Protein AF-A0A1I3LHM5-F1 (afdb_monomer)

Organism: NCBI:txid1114924

Secondary structure (DSSP, 8-state):
---------EEEETTTEEEE-HHHHHHHHHH--TT---PPP---S--SHHHHHHHHHHHHHHTT--GGGTTSGGGGSHHHHHHHHHHHTT-EEEEEEE-SSHHHHHHHHHHHHHH-SS-EEEEEETTEEEEEEE---SHHHH-HHHHHHHHHHHHHHHHHHHHT----

Mean predicted aligned error: 11.98 Å

Foldseek 3Di:
DDDPPDDFDWDADPVGDTHGDPVCVVVCVVPDDPPDDDDDDDPPQDPDVLPVVLLVLLQVLLVQFDPVCCPPPQSPHSQSVLFVLQQVLPQWDKDKDQLVAQVSLVVCQVCCCVVPPAHWHWDTDGRMIIIITHFDLDCVRQNDVVNSVSSVSSSVSSVCRNVVNDPD

Radius of gyration: 21.25 Å; Cα contacts (8 Å, |Δi|>4): 194; chains: 1; bounding box: 43×36×67 Å

Structure (mmCIF, N/CA/C/O backbone):
data_AF-A0A1I3LHM5-F1
#
_entry.id   AF-A0A1I3LHM5-F1
#
loop_
_atom_site.group_PDB
_atom_site.id
_atom_site.type_symbol
_atom_site.label_atom_id
_atom_site.label_alt_id
_atom_site.label_comp_id
_atom_site.label_asym_id
_atom_site.label_entity_id
_atom_site.label_seq_id
_atom_site.pdbx_PDB_ins_code
_atom_site.Cartn_x
_atom_site.Cartn_y
_atom_site.Cartn_z
_atom_site.occupancy
_atom_site.B_iso_or_equiv
_atom_site.auth_seq_id
_atom_site.auth_comp_id
_atom_site.auth_asym_id
_atom_site.auth_atom_id
_atom_site.pdbx_PDB_model_num
ATOM 1 N N . MET A 1 1 ? 25.728 17.921 -22.247 1.00 33.19 1 MET A N 1
ATOM 2 C CA . MET A 1 1 ? 24.893 17.188 -23.214 1.00 33.19 1 MET A CA 1
ATOM 3 C C . MET A 1 1 ? 24.552 15.889 -22.519 1.00 33.19 1 MET A C 1
ATOM 5 O O . MET A 1 1 ? 25.414 15.036 -22.402 1.00 33.19 1 MET A O 1
ATOM 9 N N . THR A 1 2 ? 23.420 15.873 -21.825 1.00 35.66 2 THR A N 1
ATOM 10 C CA . THR A 1 2 ? 23.006 14.768 -20.955 1.00 35.66 2 THR A CA 1
ATOM 11 C C . THR A 1 2 ? 22.623 13.582 -21.830 1.00 35.66 2 THR A C 1
ATOM 13 O O . THR A 1 2 ? 21.747 13.723 -22.679 1.00 35.66 2 THR A O 1
ATOM 16 N N . GLU A 1 3 ? 23.325 12.461 -21.674 1.00 45.41 3 GLU A N 1
ATOM 17 C CA . GLU A 1 3 ? 22.888 11.171 -22.205 1.00 45.41 3 GLU A CA 1
ATOM 18 C C . GLU A 1 3 ? 21.568 10.830 -21.509 1.00 45.41 3 GLU A C 1
ATOM 20 O O . GLU A 1 3 ? 21.534 10.572 -20.308 1.00 45.41 3 GLU A O 1
ATOM 25 N N . ASP A 1 4 ? 20.460 10.939 -22.238 1.00 51.62 4 ASP A N 1
ATOM 26 C CA . ASP A 1 4 ? 19.172 10.459 -21.755 1.00 51.62 4 ASP A CA 1
ATOM 27 C C . ASP A 1 4 ? 19.242 8.927 -21.703 1.00 51.62 4 ASP A C 1
ATOM 29 O O . ASP A 1 4 ? 19.225 8.260 -22.740 1.00 51.62 4 ASP A O 1
ATOM 33 N N . ASP A 1 5 ? 19.328 8.368 -20.494 1.00 62.12 5 ASP A N 1
ATOM 34 C CA . ASP A 1 5 ? 19.314 6.923 -20.267 1.00 62.12 5 ASP A CA 1
ATOM 35 C C . ASP A 1 5 ? 18.044 6.296 -20.875 1.00 62.12 5 ASP A C 1
ATOM 37 O O . ASP A 1 5 ? 16.917 6.452 -20.382 1.00 62.12 5 ASP A O 1
ATOM 41 N N . PHE A 1 6 ? 18.211 5.556 -21.974 1.00 72.06 6 PHE A N 1
ATOM 42 C CA . PHE A 1 6 ? 17.111 4.880 -22.653 1.00 72.06 6 PHE A CA 1
ATOM 43 C C . PHE A 1 6 ? 16.757 3.569 -21.936 1.00 72.06 6 PHE A C 1
ATOM 45 O O . PHE A 1 6 ? 17.328 2.511 -22.191 1.00 72.06 6 PHE A O 1
ATOM 52 N N . CYS A 1 7 ? 15.772 3.628 -21.035 1.00 77.06 7 CYS A N 1
ATOM 53 C CA . CYS A 1 7 ? 15.306 2.461 -20.282 1.00 77.06 7 CYS A CA 1
ATOM 54 C C . CYS A 1 7 ? 14.107 1.759 -20.951 1.00 77.06 7 CYS A C 1
ATOM 56 O O . CYS A 1 7 ? 13.072 2.382 -21.257 1.00 77.06 7 CYS A O 1
ATOM 58 N N . ILE A 1 8 ? 14.227 0.436 -21.116 1.00 77.75 8 ILE A N 1
ATOM 59 C CA . ILE A 1 8 ? 13.180 -0.470 -21.601 1.00 77.75 8 ILE A CA 1
ATOM 60 C C . ILE A 1 8 ? 13.135 -1.754 -20.774 1.00 77.75 8 ILE A C 1
ATOM 62 O O . ILE A 1 8 ? 14.150 -2.224 -20.269 1.00 77.75 8 ILE A O 1
ATOM 66 N N . VAL A 1 9 ? 11.946 -2.349 -20.676 1.00 73.88 9 VAL A N 1
ATOM 67 C CA . VAL A 1 9 ? 11.784 -3.690 -20.107 1.00 73.88 9 VAL A CA 1
ATOM 68 C C . VAL A 1 9 ? 11.832 -4.696 -21.247 1.00 73.88 9 VAL A C 1
ATOM 70 O O . VAL A 1 9 ? 11.042 -4.609 -22.192 1.00 73.88 9 VAL A O 1
ATOM 73 N N . ALA A 1 10 ? 12.749 -5.651 -21.145 1.00 80.81 10 ALA A N 1
ATOM 74 C CA . ALA A 1 10 ? 12.921 -6.726 -22.106 1.00 80.81 10 ALA A CA 1
ATOM 75 C C . ALA A 1 10 ? 12.843 -8.087 -21.408 1.00 80.81 10 ALA A C 1
ATOM 77 O O . ALA A 1 10 ? 13.245 -8.227 -20.253 1.00 80.81 10 ALA A O 1
ATOM 78 N N . LYS A 1 11 ? 12.326 -9.087 -22.123 1.00 80.50 11 LYS A N 1
ATOM 79 C CA . LYS A 1 11 ? 12.405 -10.493 -21.725 1.00 80.50 11 LYS A CA 1
ATOM 80 C C . LYS A 1 11 ? 13.640 -11.137 -22.347 1.00 80.50 11 LYS A C 1
ATOM 82 O O . LYS A 1 11 ? 14.017 -10.792 -23.467 1.00 80.50 11 LYS A O 1
ATOM 87 N N . TRP A 1 12 ? 14.232 -12.080 -21.628 1.00 85.12 12 TRP A N 1
ATOM 88 C CA . TRP A 1 12 ? 15.223 -12.988 -22.188 1.00 85.12 12 TRP A CA 1
ATOM 89 C C . TRP A 1 12 ? 14.507 -14.116 -22.929 1.00 85.12 12 TRP A C 1
ATOM 91 O O . TRP A 1 12 ? 13.561 -14.700 -22.402 1.00 85.12 12 TRP A O 1
ATOM 101 N N . ASP A 1 13 ? 14.939 -14.391 -24.151 1.00 82.94 13 ASP A N 1
ATOM 102 C CA . ASP A 1 13 ? 14.488 -15.528 -24.943 1.00 82.94 13 ASP A CA 1
ATOM 103 C C . ASP A 1 13 ? 15.534 -16.641 -24.897 1.00 82.94 13 ASP A C 1
ATOM 105 O O . ASP A 1 13 ? 16.741 -16.389 -24.938 1.00 82.94 13 ASP A O 1
ATOM 109 N N . GLU A 1 14 ? 15.066 -17.883 -24.846 1.00 82.94 14 GLU A N 1
ATOM 110 C CA . GLU A 1 14 ? 15.902 -19.086 -24.798 1.00 82.94 14 GLU A CA 1
ATOM 111 C C . GLU A 1 14 ? 16.851 -19.226 -26.000 1.00 82.94 14 GLU A C 1
ATOM 113 O O . GLU A 1 14 ? 17.867 -19.912 -25.904 1.00 82.94 14 GLU A O 1
ATOM 118 N N . ARG A 1 15 ? 16.584 -18.519 -27.106 1.00 86.94 15 ARG A N 1
ATOM 119 C CA . ARG A 1 15 ? 17.446 -18.462 -28.297 1.00 86.94 15 ARG A CA 1
ATOM 120 C C . ARG A 1 15 ? 18.583 -17.442 -28.180 1.00 86.94 15 ARG A C 1
ATOM 122 O O . ARG A 1 15 ? 19.288 -17.211 -29.159 1.00 86.94 15 ARG A O 1
ATOM 129 N N . GLY A 1 16 ? 18.770 -16.834 -27.008 1.00 85.56 16 GLY A N 1
ATOM 130 C CA . GLY A 1 16 ? 19.920 -15.978 -26.713 1.00 85.56 16 GLY A CA 1
ATOM 131 C C . GLY A 1 16 ? 19.723 -14.498 -27.040 1.00 85.56 16 GLY A C 1
ATOM 132 O O . GLY A 1 16 ? 20.689 -13.828 -27.400 1.00 85.56 16 GLY A O 1
ATOM 133 N N . GLY A 1 17 ? 18.493 -13.982 -26.947 1.00 86.56 17 GLY A N 1
ATOM 134 C CA . GLY A 1 17 ? 18.177 -12.592 -27.293 1.00 86.56 17 GLY A CA 1
ATOM 135 C C . GLY A 1 17 ? 17.347 -11.863 -26.238 1.00 86.56 17 GLY A C 1
ATOM 136 O O . GLY A 1 17 ? 16.525 -12.465 -25.548 1.00 86.56 17 GLY A O 1
ATOM 137 N N . PHE A 1 18 ? 17.523 -10.542 -26.147 1.00 87.25 18 PHE A N 1
ATOM 138 C CA . PHE A 1 18 ? 16.623 -9.663 -25.400 1.00 87.25 18 PHE A CA 1
ATOM 139 C C . PHE A 1 18 ? 15.525 -9.137 -26.321 1.00 87.25 18 PHE A C 1
ATOM 141 O O . PHE A 1 18 ? 15.805 -8.517 -27.344 1.00 87.25 18 PHE A O 1
ATOM 148 N N . PHE A 1 19 ? 14.271 -9.341 -25.929 1.00 85.06 19 PHE A N 1
ATOM 149 C CA . PHE A 1 19 ? 13.112 -8.878 -26.685 1.00 85.06 19 PHE A CA 1
ATOM 150 C C . PHE A 1 19 ? 12.343 -7.847 -25.864 1.00 85.06 19 PHE A C 1
ATOM 152 O O . PHE A 1 19 ? 11.915 -8.172 -24.752 1.00 85.06 19 PHE A O 1
ATOM 159 N N . PRO A 1 20 ? 12.134 -6.616 -26.368 1.00 82.81 20 PRO A N 1
ATOM 160 C CA . PRO A 1 20 ? 11.344 -5.631 -25.647 1.00 82.81 20 PRO A CA 1
ATOM 161 C C . PRO A 1 20 ? 9.929 -6.165 -25.422 1.00 82.81 20 PRO A C 1
ATOM 163 O O . PRO A 1 20 ? 9.342 -6.817 -26.289 1.00 82.81 20 PRO A O 1
ATOM 166 N N . LEU A 1 21 ? 9.353 -5.866 -24.259 1.00 76.94 21 LEU A N 1
ATOM 167 C CA . LEU A 1 21 ? 7.933 -6.122 -24.042 1.00 76.94 21 LEU A CA 1
ATOM 168 C C . LEU A 1 21 ? 7.090 -5.282 -25.008 1.00 76.94 21 LEU A C 1
ATOM 170 O O . LEU A 1 21 ? 7.518 -4.234 -25.497 1.00 76.94 21 LEU A O 1
ATOM 174 N N . ARG A 1 22 ? 5.843 -5.704 -25.242 1.00 70.75 22 ARG A N 1
ATOM 175 C CA . ARG A 1 22 ? 4.922 -5.029 -26.173 1.00 70.75 22 ARG A CA 1
ATOM 176 C C . ARG A 1 22 ? 4.755 -3.535 -25.869 1.00 70.75 22 ARG A C 1
ATOM 178 O O . ARG A 1 22 ? 4.659 -2.733 -26.792 1.00 70.75 22 ARG A O 1
ATOM 185 N N . SER A 1 23 ? 4.772 -3.163 -24.590 1.00 61.72 23 SER A N 1
ATOM 186 C CA . SER A 1 23 ? 4.685 -1.775 -24.119 1.00 61.72 23 SER A CA 1
ATOM 187 C C . SER A 1 23 ? 5.911 -0.922 -24.469 1.00 61.72 23 SER A C 1
ATOM 189 O O . SER A 1 23 ? 5.791 0.291 -24.615 1.00 61.72 23 SER A O 1
ATOM 191 N N . ALA A 1 24 ? 7.085 -1.538 -24.621 1.00 72.50 24 ALA A N 1
ATOM 192 C CA . ALA A 1 24 ? 8.337 -0.866 -24.957 1.00 72.50 24 ALA A CA 1
ATOM 193 C C . ALA A 1 24 ? 8.661 -0.915 -26.460 1.00 72.50 24 ALA A C 1
ATOM 195 O O . ALA A 1 24 ? 9.460 -0.108 -26.933 1.00 72.50 24 ALA A O 1
ATOM 196 N N . LEU A 1 25 ? 8.024 -1.817 -27.216 1.00 76.62 25 LEU A N 1
ATOM 197 C CA . LEU A 1 25 ? 8.324 -2.073 -28.627 1.00 76.62 25 LEU A CA 1
ATOM 198 C C . LEU A 1 25 ? 8.264 -0.808 -29.489 1.00 76.62 25 LEU A C 1
ATOM 200 O O . LEU A 1 25 ? 9.187 -0.555 -30.257 1.00 76.62 25 LEU A O 1
ATOM 204 N N . ARG A 1 26 ? 7.215 0.013 -29.343 1.00 79.81 26 ARG A N 1
ATOM 205 C CA . ARG A 1 26 ? 7.067 1.217 -30.171 1.00 79.81 26 ARG A CA 1
ATOM 206 C C . ARG A 1 26 ? 8.222 2.199 -29.968 1.00 79.81 26 ARG A C 1
ATOM 208 O O . ARG A 1 26 ? 8.802 2.662 -30.939 1.00 79.81 26 ARG A O 1
ATOM 215 N N . ARG A 1 27 ? 8.599 2.433 -28.709 1.00 80.19 27 ARG A N 1
ATOM 216 C CA . ARG A 1 27 ? 9.734 3.294 -28.351 1.00 80.19 27 ARG A CA 1
ATOM 217 C C . ARG A 1 27 ? 11.050 2.757 -28.914 1.00 80.19 27 ARG A C 1
ATOM 219 O O . ARG A 1 27 ? 11.866 3.548 -29.357 1.00 80.19 27 ARG A O 1
ATOM 226 N N . CYS A 1 28 ? 11.243 1.436 -28.915 1.00 84.12 28 CYS A N 1
ATOM 227 C CA . CYS A 1 28 ? 12.440 0.814 -29.491 1.00 84.12 28 CYS A CA 1
ATOM 228 C C . CYS A 1 28 ? 12.514 1.027 -31.008 1.00 84.12 28 CYS A C 1
ATOM 230 O O . CYS A 1 28 ? 13.579 1.345 -31.517 1.00 84.12 28 CYS A O 1
ATOM 232 N N . LEU A 1 29 ? 11.389 0.878 -31.716 1.00 87.31 29 LEU A N 1
ATOM 233 C CA . LEU A 1 29 ? 11.321 1.084 -33.168 1.00 87.31 29 LEU A CA 1
ATOM 234 C C . LEU A 1 29 ? 11.554 2.543 -33.572 1.00 87.31 29 LEU A C 1
ATOM 236 O O . LEU A 1 29 ? 12.106 2.797 -34.636 1.00 87.31 29 LEU A O 1
ATOM 240 N N . ASP A 1 30 ? 11.123 3.487 -32.735 1.00 87.44 30 ASP A N 1
ATOM 241 C CA . ASP A 1 30 ? 11.334 4.914 -32.982 1.00 87.44 30 ASP A CA 1
ATOM 242 C C . ASP A 1 30 ? 12.781 5.348 -32.643 1.00 87.44 30 ASP A C 1
ATOM 244 O O . ASP A 1 30 ? 13.284 6.301 -33.235 1.00 87.44 30 ASP A O 1
ATOM 248 N N . ALA A 1 31 ? 13.454 4.658 -31.711 1.00 84.75 31 ALA A N 1
ATOM 249 C CA . ALA A 1 31 ? 14.772 5.045 -31.194 1.00 84.75 31 ALA A CA 1
ATOM 250 C C . ALA A 1 31 ? 15.963 4.331 -31.853 1.00 84.75 31 ALA A C 1
ATOM 252 O O . ALA A 1 31 ? 17.023 4.939 -31.980 1.00 84.75 31 ALA A O 1
ATOM 253 N N . PHE A 1 32 ? 15.809 3.069 -32.264 1.00 86.62 32 PHE A N 1
ATOM 254 C CA . PHE A 1 32 ? 16.917 2.233 -32.738 1.00 86.62 32 PHE A CA 1
ATOM 255 C C . PHE A 1 32 ? 16.776 1.853 -34.205 1.00 86.62 32 PHE A C 1
ATOM 25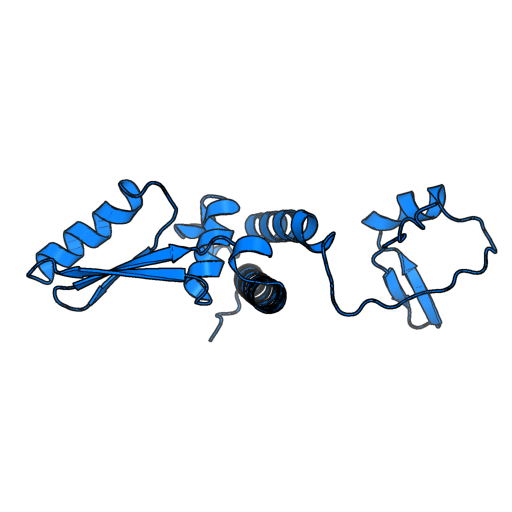7 O O . PHE A 1 32 ? 15.671 1.683 -34.727 1.00 86.62 32 PHE A O 1
ATOM 264 N N . ARG A 1 33 ? 17.915 1.658 -34.873 1.00 89.31 33 ARG A N 1
ATOM 265 C CA . ARG A 1 33 ? 17.952 1.214 -36.271 1.00 89.31 33 ARG A CA 1
ATOM 266 C C . ARG A 1 33 ? 18.296 -0.265 -36.379 1.00 89.31 33 ARG A C 1
ATOM 268 O O . ARG A 1 33 ? 18.995 -0.842 -35.552 1.00 89.31 33 ARG A O 1
ATOM 275 N N . HIS A 1 34 ? 17.816 -0.891 -37.450 1.00 88.75 34 HIS A N 1
ATOM 276 C CA . HIS A 1 34 ? 18.166 -2.274 -37.752 1.00 88.75 34 HIS A CA 1
ATOM 277 C C . HIS A 1 34 ? 19.689 -2.426 -37.919 1.00 88.75 34 HIS A C 1
ATOM 279 O O . HIS A 1 34 ? 20.287 -1.748 -38.754 1.00 88.75 34 HIS A O 1
ATOM 285 N N . GLY A 1 35 ? 20.295 -3.343 -37.157 1.00 86.50 35 GLY A N 1
ATOM 286 C CA . GLY A 1 35 ? 21.733 -3.638 -37.202 1.00 86.50 35 GLY A CA 1
ATOM 287 C C . GLY A 1 35 ? 22.615 -2.728 -36.339 1.00 86.50 35 GLY A C 1
ATOM 288 O O . GLY A 1 35 ? 23.835 -2.845 -36.401 1.00 86.50 35 GLY A O 1
ATOM 289 N N . GLU A 1 36 ? 22.027 -1.831 -35.548 1.00 87.38 36 GLU A N 1
ATOM 290 C CA . GLU A 1 36 ? 22.763 -0.995 -34.599 1.00 87.38 36 GLU A CA 1
ATOM 291 C C . GLU A 1 36 ? 23.293 -1.824 -33.415 1.00 87.38 36 GLU A C 1
ATOM 293 O O . GLU A 1 36 ? 22.559 -2.607 -32.808 1.00 87.38 36 GLU A O 1
ATOM 298 N N . SER A 1 37 ? 24.573 -1.647 -33.076 1.00 86.38 37 SER A N 1
ATOM 299 C CA . SER A 1 37 ? 25.184 -2.262 -31.893 1.00 86.38 37 SER A CA 1
ATOM 300 C C . SER A 1 37 ? 24.884 -1.421 -30.657 1.00 86.38 37 SER A C 1
ATOM 302 O O . SER A 1 37 ? 25.342 -0.285 -30.556 1.00 86.38 37 SER A O 1
ATOM 304 N N . LEU A 1 38 ? 24.155 -1.994 -29.701 1.00 84.06 38 LEU A N 1
ATOM 305 C CA . LEU A 1 38 ? 23.793 -1.336 -28.446 1.00 84.06 38 LEU A CA 1
ATOM 306 C C . LEU A 1 38 ? 24.599 -1.915 -27.281 1.00 84.06 38 LEU A C 1
ATOM 308 O O . LEU A 1 38 ? 24.773 -3.131 -27.179 1.00 84.06 38 LEU A O 1
ATOM 312 N N . ILE A 1 39 ? 25.048 -1.051 -26.371 1.00 83.31 39 ILE A N 1
ATOM 313 C CA . ILE A 1 39 ? 25.582 -1.472 -25.072 1.00 83.31 39 ILE A CA 1
ATOM 314 C C . ILE A 1 39 ? 24.404 -1.565 -24.105 1.00 83.31 39 ILE A C 1
ATOM 316 O O . ILE A 1 39 ? 23.689 -0.588 -23.889 1.00 83.31 39 ILE A O 1
ATOM 320 N N . LEU A 1 40 ? 24.184 -2.751 -23.538 1.00 81.56 40 LEU A N 1
ATOM 321 C CA . LEU A 1 40 ? 23.071 -3.005 -22.628 1.00 81.56 40 LEU A CA 1
ATOM 322 C C . LEU A 1 40 ? 23.555 -3.004 -21.178 1.00 81.56 40 LEU A C 1
ATOM 324 O O . LEU A 1 40 ? 24.366 -3.843 -20.788 1.00 81.56 40 LEU A O 1
ATOM 328 N N . THR A 1 41 ? 22.989 -2.115 -20.364 1.00 82.12 41 THR A N 1
ATOM 329 C CA . THR A 1 41 ? 23.143 -2.145 -18.905 1.00 82.12 41 THR A CA 1
ATOM 330 C C . THR A 1 41 ? 21.931 -2.836 -18.292 1.00 82.12 41 THR A C 1
ATOM 332 O O . THR A 1 41 ? 20.797 -2.387 -18.448 1.00 82.12 41 THR A O 1
ATOM 335 N N . ILE A 1 42 ? 22.154 -3.948 -17.589 1.00 77.44 42 ILE A N 1
ATOM 336 C CA . ILE A 1 42 ? 21.077 -4.692 -16.928 1.00 77.44 42 ILE A CA 1
ATOM 337 C C . ILE A 1 42 ? 20.854 -4.099 -15.541 1.00 77.44 42 ILE A C 1
ATOM 339 O O . ILE A 1 42 ? 21.521 -4.466 -14.572 1.00 77.44 42 ILE A O 1
ATOM 343 N N . GLU A 1 43 ? 19.881 -3.203 -15.431 1.00 69.94 43 GLU A N 1
ATOM 344 C CA . GLU A 1 43 ? 19.475 -2.671 -14.137 1.00 69.94 43 GLU A CA 1
ATOM 345 C C . GLU A 1 43 ? 18.525 -3.648 -13.433 1.00 69.94 43 GLU A C 1
ATOM 347 O O . GLU A 1 43 ? 17.327 -3.725 -13.707 1.00 69.94 43 GLU A O 1
ATOM 352 N N . ARG A 1 44 ? 19.082 -4.426 -12.498 1.00 63.91 44 ARG A N 1
ATOM 353 C CA . ARG A 1 44 ? 18.302 -5.327 -11.632 1.00 63.91 44 ARG A CA 1
ATOM 354 C C . ARG A 1 44 ? 17.625 -4.595 -10.462 1.00 63.91 44 ARG A C 1
ATOM 356 O O . ARG A 1 44 ? 16.793 -5.190 -9.786 1.00 63.91 44 ARG A O 1
ATOM 363 N N . GLN A 1 45 ? 17.942 -3.316 -10.234 1.00 49.28 45 GLN A N 1
ATOM 364 C CA . GLN A 1 45 ? 17.352 -2.480 -9.181 1.00 49.28 45 GLN A CA 1
ATOM 365 C C . GLN A 1 45 ? 16.680 -1.233 -9.764 1.00 49.28 45 GLN A C 1
ATOM 367 O O . GLN A 1 45 ? 17.322 -0.254 -10.097 1.00 49.28 45 GLN A O 1
ATOM 372 N N . ARG A 1 46 ? 15.348 -1.255 -9.848 1.00 49.34 46 ARG A N 1
ATOM 373 C CA . ARG A 1 46 ? 14.522 -0.194 -10.446 1.00 49.34 46 ARG A CA 1
ATOM 374 C C . ARG A 1 46 ? 14.594 1.129 -9.657 1.00 49.34 46 ARG A C 1
ATOM 376 O O . ARG A 1 46 ? 13.943 1.229 -8.611 1.00 49.34 46 ARG A O 1
ATOM 383 N N . SER A 1 47 ? 15.214 2.196 -10.170 1.00 54.78 47 SER A N 1
ATOM 384 C CA . SER A 1 47 ? 15.108 3.531 -9.546 1.00 54.78 47 SER A CA 1
ATOM 385 C C . SER A 1 47 ? 14.474 4.609 -10.453 1.00 54.78 47 SER A C 1
ATOM 387 O O . SER A 1 47 ? 14.599 4.620 -11.669 1.00 54.78 47 SER A O 1
ATOM 389 N N . MET A 1 48 ? 13.646 5.458 -9.832 1.00 36.53 48 MET A N 1
ATOM 390 C CA . MET A 1 48 ? 12.949 6.658 -10.347 1.00 36.53 48 MET A CA 1
ATOM 391 C C . MET A 1 48 ? 11.857 6.528 -11.435 1.00 36.53 48 MET A C 1
ATOM 393 O O . MET A 1 48 ? 10.714 6.886 -11.136 1.00 36.53 48 MET A O 1
ATOM 397 N N . ALA A 1 49 ? 12.088 5.953 -12.627 1.00 47.41 49 ALA A N 1
ATOM 398 C CA . ALA A 1 49 ? 10.981 5.614 -13.566 1.00 47.41 49 ALA A CA 1
ATOM 399 C C . ALA A 1 49 ? 9.954 4.653 -12.915 1.00 47.41 49 ALA A C 1
ATOM 401 O O . ALA A 1 49 ? 8.754 4.638 -13.196 1.00 47.41 49 ALA A O 1
ATOM 402 N N . SER A 1 50 ? 10.475 3.931 -11.930 1.00 47.94 50 SER A N 1
ATOM 403 C CA . SER A 1 50 ? 9.836 3.092 -10.936 1.00 47.94 50 SER A CA 1
ATOM 404 C C . SER A 1 50 ? 8.610 3.706 -10.234 1.00 47.94 50 SER A C 1
ATOM 406 O O . SER A 1 50 ? 7.717 2.947 -9.879 1.00 47.94 50 SER A O 1
ATOM 408 N N . HIS A 1 51 ? 8.520 5.027 -10.014 1.00 45.34 51 HIS A N 1
ATOM 409 C CA . HIS A 1 51 ? 7.419 5.637 -9.237 1.00 45.34 51 HIS A CA 1
ATOM 410 C C . HIS A 1 51 ? 6.103 5.787 -10.014 1.00 45.34 51 HIS A C 1
ATOM 412 O O . HIS A 1 51 ? 5.053 5.365 -9.535 1.00 45.34 51 HIS A O 1
ATOM 418 N N . ARG A 1 52 ? 6.133 6.358 -11.229 1.00 55.53 52 ARG A N 1
ATOM 419 C CA . ARG A 1 52 ? 4.928 6.410 -12.085 1.00 55.53 52 ARG A CA 1
ATOM 420 C C . ARG A 1 52 ? 4.494 5.000 -12.474 1.00 55.53 52 ARG A C 1
ATOM 422 O O . ARG A 1 52 ? 3.304 4.711 -12.515 1.00 55.53 52 ARG A O 1
ATOM 429 N N . HIS A 1 53 ? 5.473 4.118 -12.679 1.00 65.50 53 HIS A N 1
ATOM 430 C CA . HIS A 1 53 ? 5.219 2.704 -12.902 1.00 65.50 53 HIS A CA 1
ATOM 431 C C . HIS A 1 53 ? 4.598 2.026 -11.675 1.00 65.50 53 HIS A C 1
ATOM 433 O O . HIS A 1 53 ? 3.691 1.230 -11.842 1.00 65.50 53 HIS A O 1
ATOM 439 N N . GLN A 1 54 ? 5.005 2.381 -10.451 1.00 74.31 54 GLN A N 1
ATOM 440 C CA . GLN A 1 54 ? 4.427 1.829 -9.222 1.00 74.31 54 GLN A CA 1
ATOM 441 C C . GLN A 1 54 ? 2.939 2.147 -9.108 1.00 74.31 54 GLN A C 1
ATOM 443 O O . GLN A 1 54 ? 2.156 1.247 -8.844 1.00 74.31 54 GLN A O 1
ATOM 448 N N . PHE A 1 55 ? 2.529 3.402 -9.306 1.00 81.44 55 PHE A N 1
ATOM 449 C CA . PHE A 1 55 ? 1.108 3.746 -9.204 1.00 81.44 55 PHE A CA 1
ATOM 450 C C . PHE A 1 55 ? 0.280 3.122 -10.327 1.00 81.44 55 PHE A C 1
ATOM 452 O O . PHE A 1 55 ? -0.839 2.689 -10.069 1.00 81.44 55 PHE A O 1
ATOM 459 N N . ALA A 1 56 ? 0.835 3.015 -11.539 1.00 82.25 56 ALA A N 1
ATOM 460 C CA . ALA A 1 56 ? 0.198 2.271 -12.621 1.00 82.25 56 ALA A CA 1
ATOM 461 C C . ALA A 1 56 ? 0.055 0.780 -12.267 1.00 82.25 56 ALA A C 1
ATOM 463 O O . ALA A 1 56 ? -1.045 0.254 -12.339 1.00 82.25 56 ALA A O 1
ATOM 464 N N . GLN A 1 57 ? 1.122 0.140 -11.784 1.00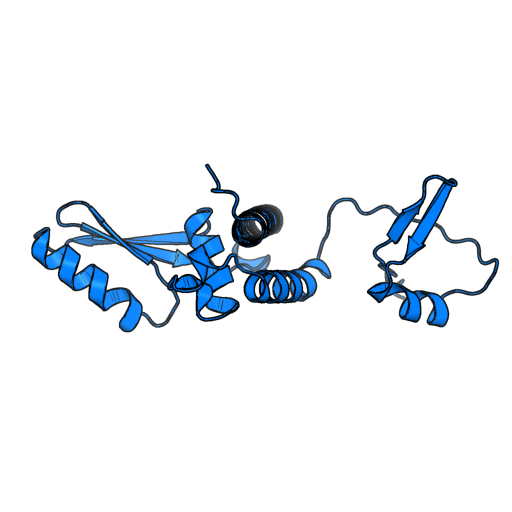 82.44 57 GLN A N 1
ATOM 465 C CA . GLN A 1 57 ? 1.12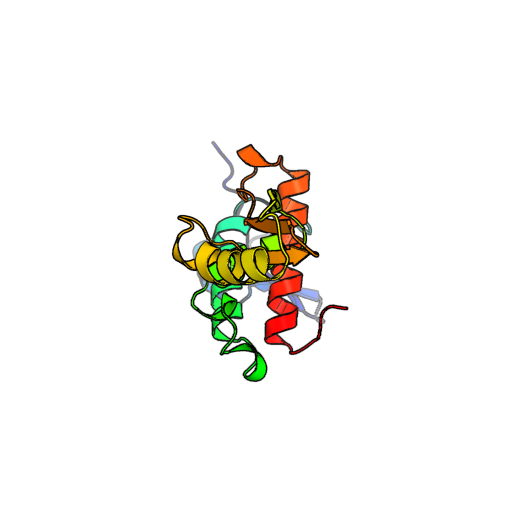6 -1.268 -11.386 1.00 82.44 57 GLN A CA 1
ATOM 466 C C . GLN A 1 57 ? 0.144 -1.533 -10.238 1.00 82.44 57 GLN A C 1
ATOM 468 O O . GLN A 1 57 ? -0.609 -2.493 -10.294 1.00 82.44 57 GLN A O 1
ATOM 473 N N . ILE A 1 58 ? 0.100 -0.669 -9.220 1.00 87.94 58 ILE A N 1
ATOM 474 C CA . ILE A 1 58 ? -0.852 -0.790 -8.106 1.00 87.94 58 ILE A CA 1
ATOM 475 C C . ILE A 1 58 ? -2.287 -0.603 -8.586 1.00 87.94 58 ILE A C 1
ATOM 477 O O . ILE A 1 58 ? -3.166 -1.321 -8.130 1.00 87.94 58 ILE A O 1
ATOM 481 N N . ARG A 1 59 ? -2.541 0.336 -9.502 1.00 88.44 59 ARG A N 1
ATOM 482 C CA . ARG A 1 59 ? -3.870 0.510 -10.094 1.00 88.44 59 ARG A CA 1
ATOM 483 C C . ARG A 1 59 ? -4.283 -0.719 -10.902 1.00 88.44 59 ARG A C 1
ATOM 485 O O . ARG A 1 59 ? -5.432 -1.130 -10.813 1.00 88.44 59 ARG A O 1
ATOM 492 N N . ASP A 1 60 ? -3.362 -1.289 -11.670 1.00 80.50 60 ASP A N 1
ATOM 493 C CA . ASP A 1 60 ? -3.629 -2.481 -12.468 1.00 80.50 60 ASP A CA 1
ATOM 494 C C . ASP A 1 60 ? -3.865 -3.699 -11.550 1.00 80.50 60 ASP A C 1
ATOM 496 O O . ASP A 1 60 ? -4.809 -4.445 -11.777 1.00 80.50 60 ASP A O 1
ATOM 500 N N . MET A 1 61 ? -3.101 -3.854 -10.460 1.00 84.44 61 MET A N 1
ATOM 501 C CA . MET A 1 61 ? -3.349 -4.876 -9.428 1.00 84.44 61 MET A CA 1
ATOM 502 C C . MET A 1 61 ? -4.682 -4.653 -8.708 1.00 84.44 61 MET A C 1
ATOM 504 O O . MET A 1 61 ? -5.451 -5.589 -8.554 1.00 84.44 61 MET A O 1
ATOM 508 N N . TRP A 1 62 ? -5.001 -3.412 -8.337 1.00 89.88 62 TRP A N 1
ATOM 509 C CA . TRP A 1 62 ? -6.286 -3.054 -7.731 1.00 89.88 62 TRP A CA 1
ATOM 510 C C . TRP A 1 62 ? -7.474 -3.453 -8.617 1.00 89.88 62 TRP A C 1
ATOM 512 O O . TRP A 1 62 ? -8.468 -3.977 -8.130 1.00 89.88 62 TRP A O 1
ATOM 522 N N . ALA A 1 63 ? -7.356 -3.252 -9.931 1.00 84.69 63 ALA A N 1
ATOM 523 C CA . ALA A 1 63 ? -8.390 -3.644 -10.884 1.00 84.69 63 ALA A CA 1
ATOM 524 C C . ALA A 1 63 ? -8.548 -5.171 -11.034 1.00 84.69 63 ALA A C 1
ATOM 526 O O . ALA A 1 63 ? -9.508 -5.612 -11.657 1.00 84.69 63 ALA A O 1
ATOM 527 N N . ASN A 1 64 ? -7.612 -5.956 -10.494 1.00 81.56 64 ASN A N 1
ATOM 528 C CA . ASN A 1 64 ? -7.589 -7.417 -10.545 1.00 81.56 64 ASN A CA 1
ATOM 529 C C . ASN A 1 64 ? -7.508 -8.037 -9.135 1.00 81.56 64 ASN A C 1
ATOM 531 O O . ASN A 1 64 ? -6.976 -9.133 -8.987 1.00 81.56 64 ASN A O 1
ATOM 535 N N . ILE A 1 65 ? -7.978 -7.340 -8.091 1.00 85.88 65 ILE A N 1
ATOM 536 C CA . ILE A 1 65 ? -8.068 -7.917 -6.738 1.00 85.88 65 ILE A CA 1
ATOM 537 C C . ILE A 1 65 ? -8.966 -9.162 -6.779 1.00 85.88 65 ILE A C 1
ATOM 539 O O . ILE A 1 65 ? -9.958 -9.190 -7.509 1.00 85.88 65 ILE A O 1
ATOM 543 N N . HIS A 1 66 ? -8.610 -10.178 -5.994 1.00 80.94 66 HIS A N 1
ATOM 544 C CA . HIS A 1 66 ? -9.394 -11.399 -5.845 1.00 80.94 66 HIS A CA 1
ATOM 545 C C . HIS A 1 66 ? -10.822 -11.101 -5.350 1.00 80.94 66 HIS A C 1
ATOM 547 O O . HIS A 1 66 ? -11.031 -10.210 -4.528 1.00 80.94 66 HIS A O 1
ATOM 553 N N . GLU A 1 67 ? -11.816 -11.855 -5.822 1.00 79.94 67 GLU A N 1
ATOM 554 C CA . GLU A 1 67 ? -13.235 -11.569 -5.550 1.00 79.94 67 GLU A CA 1
ATOM 555 C C . GLU A 1 67 ? -13.570 -11.554 -4.049 1.00 79.94 67 GLU A C 1
ATOM 557 O O . GLU A 1 67 ? -14.318 -10.687 -3.601 1.00 79.94 67 GLU A O 1
ATOM 562 N N . ASP A 1 68 ? -12.943 -12.432 -3.258 1.00 83.19 68 ASP A N 1
ATOM 563 C CA . ASP A 1 68 ? -13.116 -12.503 -1.793 1.00 83.19 68 ASP A CA 1
ATOM 564 C C . ASP A 1 68 ? -12.751 -11.200 -1.061 1.00 83.19 68 ASP A C 1
ATOM 566 O O . ASP A 1 68 ? -13.190 -10.946 0.062 1.00 83.19 68 ASP A O 1
ATOM 570 N N . ASP A 1 69 ? -11.933 -10.371 -1.699 1.00 83.94 69 ASP A N 1
ATOM 571 C CA . ASP A 1 69 ? -11.390 -9.145 -1.143 1.00 83.94 69 ASP A CA 1
ATOM 572 C C . ASP A 1 69 ? -12.068 -7.881 -1.701 1.00 83.94 69 ASP A C 1
ATOM 574 O O . ASP A 1 69 ? -11.773 -6.767 -1.256 1.00 83.94 69 ASP A O 1
ATOM 578 N N . ALA A 1 70 ? -12.998 -8.025 -2.650 1.00 80.81 70 ALA A N 1
ATOM 579 C CA . ALA A 1 70 ? -13.631 -6.901 -3.340 1.00 80.81 70 ALA A CA 1
ATOM 580 C C . ALA A 1 70 ? -14.415 -5.970 -2.394 1.00 80.81 70 ALA A C 1
ATOM 582 O O . ALA A 1 70 ? -14.433 -4.755 -2.599 1.00 80.81 70 ALA A O 1
ATOM 583 N N . ASP A 1 71 ? -15.003 -6.518 -1.326 1.00 88.62 71 ASP A N 1
ATOM 584 C CA . ASP A 1 71 ? -15.796 -5.767 -0.341 1.00 88.62 71 ASP A CA 1
ATOM 585 C C . ASP A 1 71 ? -14.953 -5.136 0.777 1.00 88.62 71 ASP A C 1
ATOM 587 O O . ASP A 1 71 ? -15.468 -4.488 1.696 1.00 88.62 71 ASP A O 1
ATOM 591 N N . GLN A 1 72 ? -13.634 -5.314 0.735 1.00 91.62 72 GLN A N 1
ATOM 592 C CA . GLN A 1 72 ? -12.772 -4.802 1.782 1.00 91.62 72 GLN A CA 1
ATOM 593 C C . GLN A 1 72 ? -12.651 -3.270 1.717 1.00 91.62 72 GLN A C 1
ATOM 595 O O . GLN A 1 72 ? -12.532 -2.693 0.633 1.00 91.62 72 GLN A O 1
ATOM 600 N N . PRO A 1 73 ? -12.544 -2.563 2.862 1.00 89.19 73 PRO A N 1
ATOM 601 C CA . PRO A 1 73 ? -12.424 -1.099 2.880 1.00 89.19 73 PRO A CA 1
ATOM 602 C C . PRO A 1 73 ? -11.235 -0.548 2.079 1.00 89.19 73 PRO A C 1
ATOM 604 O O . PRO A 1 73 ? -11.226 0.607 1.654 1.00 89.19 73 PRO A O 1
ATOM 607 N N . TRP A 1 74 ? -10.193 -1.358 1.897 1.00 92.06 74 TRP A N 1
ATOM 608 C CA . TRP A 1 74 ? -9.009 -1.009 1.120 1.00 92.06 74 TRP A CA 1
ATOM 609 C C . TRP A 1 74 ? -9.172 -1.220 -0.389 1.00 92.06 74 TRP A C 1
ATOM 611 O O . TRP A 1 74 ? -8.390 -0.654 -1.149 1.00 92.06 74 TRP A O 1
ATOM 621 N N . ALA A 1 75 ? -10.189 -1.957 -0.839 1.00 92.25 75 ALA A N 1
ATOM 622 C CA . ALA A 1 75 ? -10.511 -2.151 -2.252 1.00 92.25 75 ALA A CA 1
ATOM 623 C C . ALA A 1 75 ? -11.327 -0.984 -2.846 1.00 92.25 75 ALA A C 1
ATOM 625 O O . ALA A 1 75 ? -11.556 -0.938 -4.051 1.00 92.25 75 ALA A O 1
ATOM 626 N N . ALA A 1 76 ? -11.704 0.019 -2.043 1.00 92.56 76 ALA A N 1
ATOM 627 C CA . ALA A 1 76 ? -12.547 1.136 -2.482 1.00 92.56 76 ALA A CA 1
ATOM 628 C C . ALA A 1 76 ? -11.973 1.947 -3.664 1.00 92.56 76 ALA A C 1
ATOM 630 O O . ALA A 1 76 ? -12.725 2.465 -4.487 1.00 92.56 76 ALA A O 1
ATOM 631 N N . ASN A 1 77 ? -10.649 2.119 -3.731 1.00 93.75 77 ASN A N 1
ATOM 632 C CA . ASN A 1 77 ? -9.950 2.772 -4.843 1.00 93.75 77 ASN A CA 1
ATOM 633 C C . ASN A 1 77 ? -8.433 2.475 -4.784 1.00 93.75 77 ASN A C 1
ATOM 635 O O . ASN A 1 77 ? -7.931 2.087 -3.723 1.00 93.75 77 ASN A O 1
ATOM 639 N N . PRO A 1 78 ? -7.663 2.727 -5.866 1.00 92.50 78 PRO A N 1
ATOM 640 C CA . PRO A 1 78 ? -6.220 2.459 -5.895 1.00 92.50 78 PRO A CA 1
ATOM 641 C C . PRO A 1 78 ? -5.412 3.180 -4.808 1.00 92.50 78 PRO A C 1
ATOM 643 O O . PRO A 1 78 ? -4.368 2.694 -4.369 1.00 92.50 78 PRO A O 1
ATOM 646 N N . GLU A 1 79 ? -5.855 4.365 -4.381 1.00 93.25 79 GLU A N 1
ATOM 647 C CA . GLU A 1 79 ? -5.154 5.133 -3.356 1.00 93.25 79 GLU A CA 1
ATOM 648 C C . GLU A 1 79 ? -5.359 4.527 -1.962 1.00 93.25 79 GLU A C 1
ATOM 650 O O . GLU A 1 79 ? -4.386 4.384 -1.217 1.00 93.25 79 GLU A O 1
ATOM 655 N N . ALA A 1 80 ? -6.592 4.135 -1.629 1.00 94.44 80 ALA A N 1
ATOM 656 C CA . ALA A 1 80 ? -6.923 3.395 -0.414 1.00 94.44 80 ALA A CA 1
ATOM 657 C C . ALA A 1 80 ? -6.159 2.067 -0.364 1.00 94.44 80 ALA A C 1
ATOM 659 O O . ALA A 1 80 ? -5.536 1.769 0.654 1.00 94.44 80 ALA A O 1
ATOM 660 N N . PHE A 1 81 ? -6.102 1.345 -1.487 1.00 95.06 81 PHE A N 1
ATOM 661 C CA . PHE A 1 81 ? -5.364 0.089 -1.614 1.00 95.06 81 PHE A CA 1
ATOM 662 C C . PHE A 1 81 ? -3.880 0.268 -1.282 1.00 95.06 81 PHE A C 1
ATOM 664 O O . PHE A 1 81 ? -3.335 -0.411 -0.412 1.00 95.06 81 PHE A O 1
ATOM 671 N N . ARG A 1 82 ? -3.236 1.277 -1.883 1.00 95.00 82 ARG A N 1
ATOM 672 C CA . ARG A 1 82 ? -1.834 1.608 -1.600 1.00 95.00 82 ARG A CA 1
ATOM 673 C C . ARG A 1 82 ? -1.601 2.017 -0.145 1.00 95.00 82 ARG A C 1
ATOM 675 O O . ARG A 1 82 ? -0.610 1.608 0.459 1.00 95.00 82 ARG A O 1
ATOM 682 N N . LYS A 1 83 ? -2.447 2.891 0.409 1.00 95.75 83 LYS A N 1
ATOM 683 C CA . LYS A 1 83 ? -2.283 3.380 1.790 1.00 95.75 83 LYS A CA 1
ATOM 684 C C . LYS A 1 83 ? -2.496 2.253 2.796 1.00 95.75 83 LYS A C 1
ATOM 686 O O . LYS A 1 83 ? -1.755 2.177 3.773 1.00 95.75 83 LYS A O 1
ATOM 691 N N . HIS A 1 84 ? -3.434 1.351 2.528 1.00 96.44 84 HIS A N 1
ATOM 692 C CA . HIS A 1 84 ? -3.608 0.150 3.328 1.00 96.44 84 HIS A CA 1
ATOM 693 C C . HIS A 1 84 ? -2.379 -0.755 3.260 1.00 96.44 84 HIS A C 1
ATOM 695 O O . HIS A 1 84 ? -1.886 -1.154 4.308 1.00 96.44 84 HIS A O 1
ATOM 701 N N . ALA A 1 85 ? -1.829 -1.001 2.066 1.00 95.25 85 ALA A N 1
ATOM 702 C CA . ALA A 1 85 ? -0.608 -1.789 1.895 1.00 95.25 85 ALA A CA 1
ATOM 703 C C . ALA A 1 85 ? 0.560 -1.225 2.721 1.00 95.25 85 ALA A C 1
ATOM 705 O O . ALA A 1 85 ? 1.252 -1.968 3.414 1.00 95.25 85 ALA A O 1
ATOM 706 N N . LEU A 1 86 ? 0.749 0.101 2.718 1.00 96.19 86 LEU A N 1
ATOM 707 C CA . LEU A 1 86 ? 1.757 0.765 3.556 1.00 96.19 86 LEU A CA 1
ATOM 708 C C . LEU A 1 86 ? 1.527 0.501 5.048 1.00 96.19 86 LEU A C 1
ATOM 710 O O . LEU A 1 86 ? 2.469 0.182 5.772 1.00 96.19 86 LEU A O 1
ATOM 714 N N . ILE A 1 87 ? 0.279 0.598 5.509 1.00 96.94 87 ILE A N 1
ATOM 715 C CA . ILE A 1 87 ? -0.062 0.344 6.911 1.00 96.94 87 ILE A CA 1
ATOM 716 C C . ILE A 1 87 ? 0.147 -1.128 7.270 1.00 96.94 87 ILE A C 1
ATOM 718 O O . ILE A 1 87 ? 0.733 -1.416 8.316 1.00 96.94 87 ILE A O 1
ATOM 722 N N . ALA A 1 88 ? -0.293 -2.052 6.418 1.00 95.69 88 ALA A N 1
ATOM 723 C CA . ALA A 1 88 ? -0.165 -3.489 6.628 1.00 95.69 88 ALA A CA 1
ATOM 724 C C . ALA A 1 88 ? 1.305 -3.930 6.698 1.00 95.69 88 ALA A C 1
ATOM 726 O O . ALA A 1 88 ? 1.666 -4.735 7.547 1.00 95.69 88 ALA A O 1
ATOM 727 N N . THR A 1 89 ? 2.165 -3.327 5.876 1.00 95.31 89 THR A N 1
ATOM 728 C CA . THR A 1 89 ? 3.601 -3.647 5.796 1.00 95.31 89 THR A CA 1
ATOM 729 C C . THR A 1 89 ? 4.472 -2.864 6.786 1.00 95.31 89 THR A C 1
ATOM 731 O O . THR A 1 89 ? 5.696 -2.975 6.764 1.00 95.31 89 THR A O 1
ATOM 734 N N . GLY A 1 90 ? 3.866 -2.075 7.680 1.00 95.06 90 GLY A N 1
ATOM 735 C CA . GLY A 1 90 ? 4.575 -1.387 8.764 1.00 95.06 90 GLY A CA 1
ATOM 736 C C . GLY A 1 90 ? 5.173 -0.022 8.404 1.00 95.06 90 GLY A C 1
ATOM 737 O O . GLY A 1 90 ? 5.812 0.599 9.251 1.00 95.06 90 GLY A O 1
ATOM 738 N N . TYR A 1 91 ? 4.928 0.500 7.201 1.00 95.62 91 TYR A N 1
ATOM 739 C CA . TYR A 1 91 ? 5.297 1.866 6.803 1.00 95.62 91 TYR A CA 1
ATOM 740 C C . TYR A 1 91 ? 4.207 2.856 7.228 1.00 95.62 91 TYR A C 1
ATOM 742 O O . TYR A 1 91 ? 3.488 3.439 6.408 1.00 95.62 91 TYR A O 1
ATOM 750 N N . ARG A 1 92 ? 4.060 3.004 8.547 1.00 95.88 92 ARG A N 1
ATOM 751 C CA . ARG A 1 92 ? 2.980 3.749 9.197 1.00 95.88 92 ARG A CA 1
ATOM 752 C C . ARG A 1 92 ? 3.459 4.545 10.398 1.00 95.88 92 ARG A C 1
ATOM 754 O O . ARG A 1 92 ? 4.323 4.105 11.149 1.00 95.88 92 ARG A O 1
ATOM 761 N N . VAL A 1 93 ? 2.771 5.650 10.643 1.00 95.12 93 VAL A N 1
ATOM 762 C CA . VAL A 1 93 ? 2.802 6.367 11.915 1.00 95.12 93 VAL A CA 1
ATOM 763 C C . VAL A 1 93 ? 1.667 5.839 12.785 1.00 95.12 93 VAL A C 1
ATOM 765 O O . VAL A 1 93 ? 0.545 5.671 12.307 1.00 95.12 93 VAL A O 1
ATOM 768 N N . VAL A 1 94 ? 1.962 5.561 14.053 1.00 96.31 94 VAL A N 1
ATOM 769 C CA . VAL A 1 94 ? 0.990 5.038 15.016 1.00 96.31 94 VAL A CA 1
ATOM 770 C C . VAL A 1 94 ? 0.768 6.061 16.118 1.00 96.31 94 VAL A C 1
ATOM 772 O O . VAL A 1 94 ? 1.723 6.502 16.751 1.00 96.31 94 VAL A O 1
ATOM 775 N N . ASN A 1 95 ? -0.496 6.389 16.365 1.00 95.88 95 ASN A N 1
ATOM 776 C CA . ASN A 1 95 ? -0.929 7.196 17.496 1.00 95.88 95 ASN A CA 1
ATOM 777 C C . ASN A 1 95 ? -1.860 6.368 18.380 1.00 95.88 95 ASN A C 1
ATOM 779 O O . ASN A 1 95 ? -2.758 5.692 17.877 1.00 95.88 95 ASN A O 1
ATOM 783 N N . THR A 1 96 ? -1.673 6.457 19.693 1.00 97.19 96 THR A N 1
ATOM 784 C CA . THR A 1 96 ? -2.500 5.747 20.673 1.00 97.19 96 THR A CA 1
ATOM 785 C C . THR A 1 96 ? -3.331 6.749 21.459 1.00 97.19 96 THR A C 1
ATOM 787 O O . THR A 1 96 ? -2.799 7.732 21.970 1.00 97.19 96 THR A O 1
ATOM 790 N N . ILE A 1 97 ? -4.631 6.493 21.560 1.00 96.75 97 ILE A N 1
ATOM 791 C CA . ILE A 1 97 ? -5.591 7.321 22.288 1.00 96.75 97 ILE A CA 1
ATOM 792 C C . ILE A 1 97 ? -6.211 6.460 23.384 1.00 96.75 97 ILE A C 1
ATOM 794 O O . ILE A 1 97 ? -6.744 5.392 23.095 1.00 96.75 97 ILE A O 1
ATOM 798 N N . ASP A 1 98 ? -6.162 6.916 24.631 1.00 96.88 98 ASP A N 1
ATOM 799 C CA . ASP A 1 98 ? -6.886 6.269 25.724 1.00 96.88 98 ASP A CA 1
ATOM 800 C C .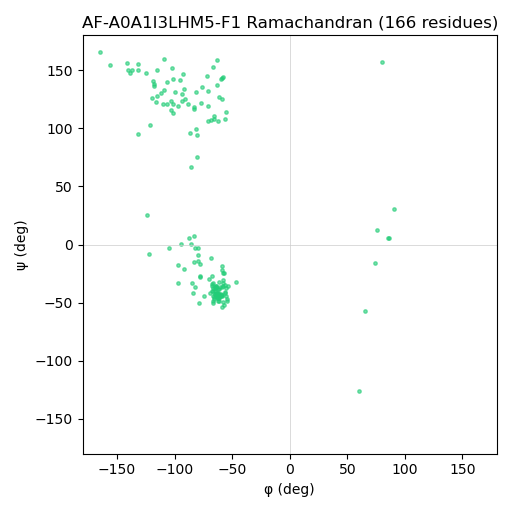 ASP A 1 98 ? -8.342 6.754 25.746 1.00 96.88 98 ASP A C 1
ATOM 802 O O . ASP A 1 98 ? -8.611 7.946 25.896 1.00 96.88 98 ASP A O 1
ATOM 806 N N . ALA A 1 99 ? -9.282 5.827 25.566 1.00 96.00 99 ALA A N 1
ATOM 807 C CA . ALA A 1 99 ? -10.716 6.095 25.607 1.00 96.00 99 ALA A CA 1
ATOM 808 C C . ALA A 1 99 ? -11.328 5.831 26.999 1.00 96.00 99 ALA A C 1
ATOM 810 O O . ALA A 1 99 ? -12.543 5.945 27.176 1.00 96.00 99 ALA A O 1
ATOM 811 N N . GLY A 1 100 ? -10.521 5.408 27.977 1.00 96.00 100 GLY A N 1
ATOM 812 C CA . GLY A 1 100 ? -10.916 5.113 29.357 1.00 96.00 100 GLY A CA 1
ATOM 813 C C . GLY A 1 100 ? -11.707 3.812 29.542 1.00 96.00 100 GLY A C 1
ATOM 814 O O . GLY A 1 100 ? -11.822 3.308 30.656 1.00 96.00 100 GLY A O 1
ATOM 815 N N . SER A 1 101 ? -12.256 3.230 28.471 1.00 97.25 101 SER A N 1
ATOM 816 C CA . SER A 1 101 ? -12.930 1.927 28.502 1.00 97.25 101 SER A CA 1
ATOM 817 C C . SER A 1 101 ? -12.931 1.259 27.130 1.00 97.25 101 SER A C 1
ATOM 819 O O . SER A 1 101 ? -12.925 1.935 26.101 1.00 97.25 101 SER A O 1
ATOM 821 N N . LYS A 1 102 ? -13.024 -0.077 27.105 1.00 96.88 102 LYS A N 1
ATOM 822 C CA . LYS A 1 102 ? -13.114 -0.849 25.855 1.00 96.88 102 LYS A CA 1
ATOM 823 C C . LYS A 1 102 ? -14.324 -0.453 25.006 1.00 96.88 102 LYS A C 1
ATOM 825 O O . LYS A 1 102 ? -14.188 -0.232 23.811 1.00 96.88 102 LYS A O 1
ATOM 830 N N . ALA A 1 103 ? -15.487 -0.279 25.633 1.00 97.38 103 ALA A N 1
ATOM 831 C CA . ALA A 1 103 ? -16.700 0.113 24.920 1.00 97.38 103 ALA A CA 1
ATOM 832 C C . ALA A 1 103 ? -16.583 1.514 24.287 1.00 97.38 103 ALA A C 1
ATOM 834 O O . ALA A 1 103 ? -17.115 1.756 23.205 1.00 97.38 103 ALA A O 1
ATOM 835 N N . ALA A 1 104 ? -15.899 2.454 24.951 1.00 97.00 104 ALA A N 1
ATOM 836 C CA . ALA A 1 104 ? -15.611 3.760 24.361 1.00 97.00 104 ALA A CA 1
ATOM 837 C C . ALA A 1 104 ? -14.597 3.648 23.214 1.00 97.00 104 ALA A C 1
ATOM 839 O O . ALA A 1 104 ? -14.820 4.243 22.160 1.00 97.00 104 ALA A O 1
ATOM 840 N N . ALA A 1 105 ? -13.551 2.834 23.384 1.00 97.75 105 ALA A N 1
ATOM 841 C CA . ALA A 1 105 ? -12.543 2.587 22.359 1.00 97.75 105 ALA A CA 1
ATOM 842 C C . ALA A 1 105 ? -13.151 1.995 21.077 1.00 97.75 105 ALA A C 1
ATOM 844 O O . ALA A 1 105 ? -12.841 2.463 19.989 1.00 97.75 105 ALA A O 1
ATOM 845 N N . GLU A 1 106 ? -14.071 1.034 21.188 1.00 97.44 106 GLU A N 1
ATOM 846 C CA . GLU A 1 106 ? -14.783 0.440 20.045 1.00 97.44 106 GLU A CA 1
ATOM 847 C C . GLU A 1 106 ? -15.605 1.473 19.268 1.00 97.44 106 GLU A C 1
ATOM 849 O O . GLU A 1 106 ? -15.501 1.554 18.042 1.00 97.44 106 GLU A O 1
ATOM 854 N N . ARG A 1 107 ? -16.368 2.322 19.970 1.00 96.81 107 ARG A N 1
ATOM 855 C CA . ARG A 1 107 ? -17.135 3.403 19.328 1.00 96.81 107 ARG A CA 1
ATOM 856 C C . ARG A 1 107 ? -16.225 4.410 18.632 1.00 96.81 107 ARG A C 1
ATOM 858 O O . ARG A 1 107 ? -16.519 4.840 17.520 1.00 96.81 107 ARG A O 1
ATOM 865 N N . MET A 1 108 ? -15.121 4.778 19.278 1.00 96.69 108 MET A N 1
ATOM 866 C CA . MET A 1 108 ? -14.142 5.693 18.701 1.00 96.69 108 MET A CA 1
ATOM 867 C C . MET A 1 108 ? -13.457 5.082 17.478 1.00 96.69 108 MET A C 1
ATOM 869 O O . MET A 1 108 ? -13.386 5.737 16.442 1.00 96.69 108 MET A O 1
ATOM 873 N N . ALA A 1 109 ? -13.004 3.830 17.557 1.00 96.31 109 ALA A N 1
ATOM 874 C CA . ALA A 1 109 ? -12.342 3.145 16.451 1.00 96.31 109 ALA A CA 1
ATOM 875 C C . ALA A 1 109 ? -13.248 3.018 15.218 1.00 96.31 109 ALA A C 1
ATOM 877 O O . ALA A 1 109 ? -12.769 3.190 14.102 1.00 96.31 109 ALA A O 1
ATOM 878 N N . ALA A 1 110 ? -14.554 2.800 15.406 1.00 95.19 110 ALA A N 1
ATOM 879 C CA . ALA A 1 110 ? -15.517 2.787 14.307 1.00 95.19 110 ALA A CA 1
ATOM 880 C C . ALA A 1 110 ? -15.706 4.171 13.650 1.00 95.19 110 ALA A C 1
ATOM 882 O O . ALA A 1 110 ? -15.915 4.257 12.443 1.00 95.19 110 ALA A O 1
ATOM 883 N N . ALA A 1 111 ? -15.623 5.257 14.426 1.00 95.62 111 ALA A N 1
ATOM 884 C CA . ALA A 1 111 ? -15.849 6.619 13.934 1.00 95.62 111 ALA A CA 1
ATOM 885 C C . ALA A 1 111 ? -14.601 7.272 13.311 1.00 95.62 111 ALA A C 1
ATOM 887 O O . ALA A 1 111 ? -14.719 8.057 12.369 1.00 95.62 111 ALA A O 1
ATOM 888 N N . ILE A 1 112 ? -13.404 6.958 13.820 1.00 95.50 112 ILE A N 1
ATOM 889 C CA . ILE A 1 112 ? -12.148 7.618 13.427 1.00 95.50 112 ILE A CA 1
ATOM 890 C C . ILE A 1 112 ? -11.896 7.578 11.914 1.00 95.50 112 ILE A C 1
ATOM 892 O O . ILE A 1 112 ? -11.638 8.649 11.368 1.00 95.50 112 ILE A O 1
ATOM 896 N N . PRO A 1 113 ? -12.008 6.437 11.202 1.00 92.75 113 PRO A N 1
ATOM 897 C CA . PRO A 1 113 ? -11.745 6.399 9.763 1.00 92.75 113 PRO A CA 1
ATOM 898 C C . PRO A 1 113 ? -12.613 7.360 8.944 1.00 92.75 113 PRO A C 1
ATOM 900 O O . PRO A 1 113 ? -12.136 7.910 7.957 1.00 92.75 113 PRO A O 1
ATOM 903 N N . ALA A 1 114 ? -13.858 7.603 9.366 1.00 90.56 114 ALA A N 1
ATOM 904 C CA . ALA A 1 114 ? -14.766 8.532 8.692 1.00 90.56 114 ALA A CA 1
ATOM 905 C C . ALA A 1 114 ? -14.456 10.010 9.000 1.00 90.56 114 ALA A C 1
ATOM 907 O O . ALA A 1 114 ? -14.758 10.888 8.196 1.00 90.56 114 ALA A O 1
ATOM 908 N N . MET A 1 115 ? -13.869 10.295 10.165 1.00 91.69 115 MET A N 1
ATOM 909 C CA . MET A 1 115 ? -13.519 11.655 10.598 1.00 91.69 115 MET A CA 1
ATOM 910 C C . MET A 1 115 ? -12.093 12.064 10.208 1.00 91.69 115 MET A C 1
ATOM 912 O O . MET A 1 115 ? -11.766 13.254 10.185 1.00 91.69 115 MET A O 1
ATOM 916 N N . HIS A 1 116 ? -11.220 11.092 9.952 1.00 88.88 116 HIS A N 1
ATOM 917 C CA . HIS A 1 116 ? -9.818 11.332 9.656 1.00 88.88 116 HIS A CA 1
ATOM 918 C C . HIS A 1 116 ? -9.648 11.845 8.217 1.00 88.88 116 HIS A C 1
ATOM 920 O O . HIS A 1 116 ? -10.254 11.340 7.277 1.00 88.88 116 HIS A O 1
ATOM 926 N N . ARG A 1 117 ? -8.812 12.876 8.030 1.00 87.50 117 ARG A N 1
ATOM 927 C CA . ARG A 1 117 ? -8.591 13.496 6.705 1.00 87.50 117 ARG A CA 1
ATOM 928 C C . ARG A 1 117 ? -7.820 12.592 5.746 1.00 87.50 117 ARG A C 1
ATOM 930 O O . ARG A 1 117 ? -7.971 12.700 4.534 1.00 87.50 117 ARG A O 1
ATOM 937 N N . GLU A 1 118 ? -6.958 11.745 6.294 1.00 89.69 118 GLU A N 1
ATOM 938 C CA . GLU A 1 118 ? -6.153 10.786 5.540 1.00 89.69 118 GLU A CA 1
ATOM 939 C C . GLU A 1 118 ? -6.640 9.357 5.786 1.00 89.69 118 GLU A C 1
ATOM 941 O O . GLU A 1 118 ? -7.279 9.081 6.796 1.00 89.69 118 GLU A O 1
ATOM 946 N N . TYR A 1 119 ? -6.303 8.426 4.894 1.00 93.81 119 TYR A N 1
ATOM 947 C CA . TYR A 1 119 ? -6.612 7.014 5.117 1.00 93.81 119 TYR A CA 1
ATOM 948 C C . TYR A 1 119 ? -5.905 6.507 6.380 1.00 93.81 119 TYR A C 1
ATOM 950 O O . TYR A 1 119 ? -4.680 6.622 6.492 1.00 93.81 119 TYR A O 1
ATOM 958 N N . CYS A 1 120 ? -6.663 5.908 7.292 1.00 96.12 120 CYS A N 1
ATOM 959 C CA . CYS A 1 120 ? -6.137 5.316 8.512 1.00 96.12 120 CYS A CA 1
ATOM 960 C C . CYS A 1 120 ? -6.855 4.009 8.857 1.00 96.12 120 CYS A C 1
ATOM 962 O O . CYS A 1 120 ? -8.014 3.808 8.494 1.00 96.12 120 CYS A O 1
ATOM 964 N N . ILE A 1 121 ? -6.179 3.157 9.623 1.00 96.38 121 ILE A N 1
ATOM 965 C CA . ILE A 1 121 ? -6.771 1.977 10.255 1.00 96.38 121 ILE A CA 1
ATOM 966 C C . ILE A 1 121 ? -6.817 2.235 11.756 1.00 96.38 121 ILE A C 1
ATOM 968 O O . ILE A 1 121 ? -5.778 2.461 12.377 1.00 96.38 121 ILE A O 1
ATOM 972 N N . ALA A 1 122 ? -8.014 2.199 12.333 1.00 96.69 122 ALA A N 1
ATOM 973 C CA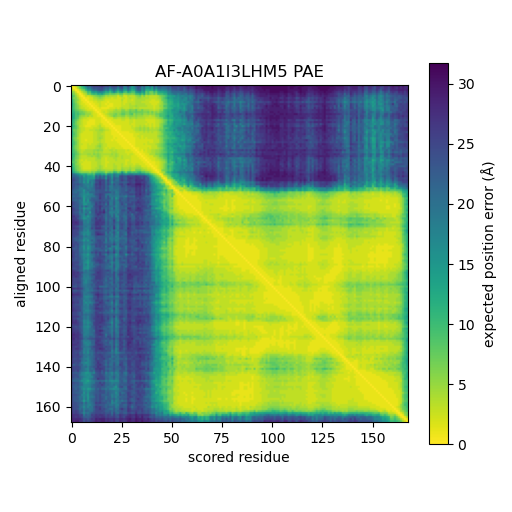 . ALA A 1 122 ? -8.200 2.252 13.774 1.00 96.69 1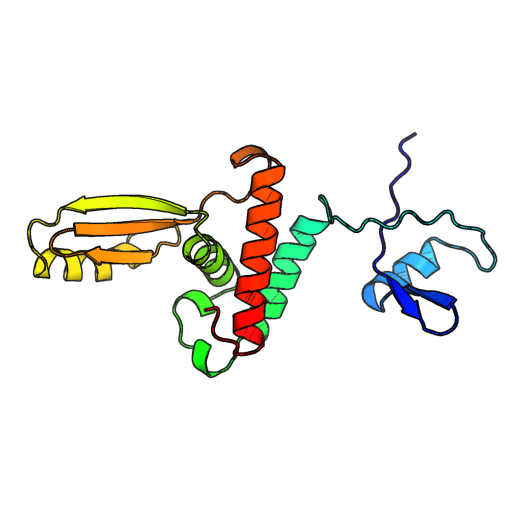22 ALA A CA 1
ATOM 974 C C . ALA A 1 122 ? -8.431 0.835 14.311 1.00 96.69 122 ALA A C 1
ATOM 976 O O . ALA A 1 122 ? -9.242 0.083 13.776 1.00 96.69 122 ALA A O 1
ATOM 977 N N . SER A 1 123 ? -7.713 0.468 15.367 1.00 96.00 123 SER A N 1
ATOM 978 C CA . SER A 1 123 ? -7.840 -0.825 16.043 1.00 96.00 123 SER A CA 1
ATOM 979 C C . SER A 1 123 ? -7.938 -0.631 17.552 1.00 96.00 123 SER A C 1
ATOM 981 O O . SER A 1 123 ? -7.504 0.390 18.082 1.00 96.00 123 SER A O 1
ATOM 983 N N . VAL A 1 124 ? -8.544 -1.592 18.247 1.00 97.62 124 VAL A N 1
ATOM 984 C CA . VAL A 1 124 ? -8.810 -1.504 19.689 1.00 97.62 124 VAL A CA 1
ATOM 985 C C . VAL A 1 124 ? -7.912 -2.472 20.445 1.00 97.62 124 VAL A C 1
ATOM 987 O O . VAL A 1 124 ? -7.835 -3.650 20.103 1.00 97.62 124 VAL A O 1
ATOM 990 N N . GLN A 1 125 ? -7.281 -1.987 21.512 1.00 96.50 125 GLN A N 1
ATOM 991 C CA . GLN A 1 125 ? -6.547 -2.798 22.481 1.00 96.50 125 GLN A CA 1
ATOM 992 C C . GLN A 1 125 ? -6.969 -2.412 23.900 1.00 96.50 125 GLN A C 1
ATOM 994 O O . GLN A 1 125 ? -6.466 -1.456 24.488 1.00 96.50 125 GLN A O 1
ATOM 999 N N . GLY A 1 126 ? -7.932 -3.149 24.460 1.00 96.12 126 GLY A N 1
ATOM 1000 C CA . GLY A 1 126 ? -8.511 -2.807 25.761 1.00 96.12 126 GLY A CA 1
ATOM 1001 C C . GLY A 1 126 ? -9.165 -1.416 25.720 1.00 96.12 126 GLY A C 1
ATOM 1002 O O . GLY A 1 126 ? -10.016 -1.207 24.859 1.00 96.12 126 GLY A O 1
ATOM 1003 N N . PRO A 1 127 ? -8.810 -0.475 26.617 1.00 97.06 127 PRO A N 1
ATOM 1004 C CA . PRO A 1 127 ? -9.320 0.899 26.587 1.00 97.06 127 PRO A CA 1
ATOM 1005 C C . PRO A 1 127 ? -8.622 1.796 25.552 1.00 97.06 127 PRO A C 1
ATOM 1007 O O . PRO A 1 127 ? -9.000 2.956 25.405 1.00 97.06 127 PRO A O 1
ATOM 1010 N N . LEU A 1 128 ? -7.612 1.286 24.843 1.00 98.00 128 LEU A N 1
ATOM 1011 C CA . LEU A 1 128 ? -6.814 2.062 23.904 1.00 98.00 128 LEU A CA 1
ATOM 1012 C C . LEU A 1 128 ? -7.334 1.916 22.476 1.00 98.00 128 LEU A C 1
ATOM 1014 O O . LEU A 1 128 ? -7.688 0.823 22.026 1.00 98.00 128 LEU A O 1
ATOM 1018 N N . VAL A 1 129 ? -7.294 3.021 21.742 1.00 97.81 129 VAL A N 1
ATOM 1019 C CA . VAL A 1 129 ? -7.485 3.073 20.296 1.00 97.81 129 VAL A CA 1
ATOM 1020 C C . VAL A 1 129 ? -6.139 3.337 19.643 1.00 97.81 129 VAL A C 1
ATOM 1022 O O . VAL A 1 129 ? -5.498 4.352 19.909 1.00 97.81 129 VAL A O 1
ATOM 1025 N N . ILE A 1 130 ? -5.714 2.426 18.778 1.00 97.69 130 ILE A N 1
ATOM 1026 C CA . ILE A 1 130 ? -4.487 2.531 17.997 1.00 97.69 130 ILE A CA 1
ATOM 1027 C C . ILE A 1 130 ? -4.869 2.962 16.590 1.00 97.69 130 ILE A C 1
ATOM 1029 O O . ILE A 1 130 ? -5.506 2.207 15.853 1.00 97.69 130 ILE A O 1
ATOM 1033 N N . VAL A 1 131 ? -4.465 4.173 16.221 1.00 97.62 131 VAL A N 1
ATOM 1034 C CA . VAL A 1 131 ? -4.689 4.756 14.899 1.00 97.62 131 VAL A CA 1
ATOM 1035 C C . VAL A 1 131 ? -3.393 4.683 14.110 1.00 97.62 131 VAL A C 1
ATOM 1037 O O . VAL A 1 131 ? -2.394 5.304 14.470 1.00 97.62 131 VAL A O 1
ATOM 1040 N N . ALA A 1 132 ? -3.417 3.916 13.028 1.00 97.62 132 ALA A N 1
ATOM 1041 C CA . ALA A 1 132 ? -2.321 3.788 12.087 1.00 97.62 132 ALA A CA 1
ATOM 1042 C C . ALA A 1 132 ? -2.604 4.598 10.819 1.00 97.62 132 ALA A C 1
ATOM 1044 O O . ALA A 1 132 ? -3.594 4.343 10.133 1.00 97.62 132 ALA A O 1
ATOM 1045 N N . THR A 1 133 ? -1.699 5.509 10.472 1.00 96.56 133 THR A N 1
ATOM 1046 C CA . THR A 1 133 ? -1.764 6.320 9.248 1.00 96.56 133 THR A CA 1
ATOM 1047 C C . THR A 1 133 ? -0.551 6.019 8.376 1.00 96.56 133 THR A C 1
ATOM 1049 O O . THR A 1 133 ? 0.560 5.864 8.882 1.00 96.56 133 THR A O 1
ATOM 1052 N N . ALA A 1 134 ? -0.750 5.905 7.063 1.00 95.56 134 ALA A N 1
ATOM 1053 C CA . ALA A 1 134 ? 0.331 5.591 6.131 1.00 95.56 134 ALA A CA 1
ATOM 1054 C C . ALA A 1 134 ? 1.407 6.692 6.120 1.00 95.56 134 ALA A C 1
ATOM 1056 O O . ALA A 1 134 ? 1.090 7.879 6.066 1.00 95.56 134 ALA A O 1
ATOM 1057 N N . GLU A 1 135 ? 2.684 6.307 6.115 1.00 92.12 135 GLU A N 1
ATOM 1058 C CA . GLU A 1 135 ? 3.775 7.267 5.934 1.00 92.12 135 GLU A CA 1
ATOM 1059 C C . GLU A 1 135 ? 3.767 7.875 4.521 1.00 92.12 135 GLU A C 1
ATOM 1061 O O . GLU A 1 135 ? 3.365 7.255 3.529 1.00 92.12 135 GLU A O 1
ATOM 1066 N N . SER A 1 136 ? 4.294 9.097 4.409 1.00 88.81 136 SER A N 1
ATOM 1067 C CA . SER A 1 136 ? 4.561 9.718 3.112 1.00 88.81 136 SER A CA 1
ATOM 1068 C C . SER A 1 136 ? 5.645 8.949 2.359 1.00 88.81 136 SER A C 1
ATOM 1070 O O . SER A 1 136 ? 6.828 9.026 2.686 1.00 88.81 136 SER A O 1
ATOM 1072 N N . GLN A 1 137 ? 5.242 8.235 1.309 1.00 85.50 137 GLN A N 1
ATOM 1073 C CA . GLN A 1 137 ? 6.134 7.407 0.502 1.00 85.50 137 GLN A CA 1
ATOM 1074 C C . GLN A 1 137 ? 6.918 8.244 -0.526 1.00 85.50 137 GLN A C 1
ATOM 1076 O O . GLN A 1 137 ? 6.610 8.248 -1.718 1.00 85.50 137 GLN A O 1
ATOM 1081 N N . SER A 1 138 ? 7.935 8.977 -0.067 1.00 85.31 138 SER A N 1
ATOM 1082 C CA . SER A 1 138 ? 8.831 9.749 -0.936 1.00 85.31 138 SER A CA 1
ATOM 1083 C C . SER A 1 138 ? 10.290 9.641 -0.496 1.00 85.31 138 SER A C 1
ATOM 1085 O O . SER A 1 138 ? 10.578 9.593 0.699 1.00 85.31 138 SER A O 1
ATOM 1087 N N . VAL A 1 139 ? 11.230 9.677 -1.448 1.00 79.31 139 VAL A N 1
ATOM 1088 C CA . VAL A 1 139 ? 12.675 9.659 -1.139 1.00 79.31 139 VAL A CA 1
ATOM 1089 C C . VAL A 1 139 ? 13.058 10.794 -0.183 1.00 79.31 139 VAL A C 1
ATOM 1091 O O . VAL A 1 139 ? 13.856 10.582 0.724 1.00 79.31 139 VAL A O 1
ATOM 1094 N N . ARG A 1 140 ? 12.444 11.977 -0.326 1.00 84.56 140 ARG A N 1
ATOM 1095 C CA . ARG A 1 140 ? 12.661 13.120 0.574 1.00 84.56 140 ARG A CA 1
ATOM 1096 C C . ARG A 1 140 ? 12.203 12.836 2.008 1.00 84.56 140 ARG A C 1
ATOM 1098 O O . ARG A 1 140 ? 12.832 13.318 2.940 1.00 84.56 140 ARG A O 1
ATOM 1105 N N . SER A 1 141 ? 11.107 12.101 2.178 1.00 85.19 141 SER A N 1
ATOM 1106 C CA . SER A 1 141 ? 10.494 11.848 3.487 1.00 85.19 141 SER A CA 1
ATOM 1107 C C . SER A 1 141 ? 11.159 10.705 4.250 1.00 85.19 141 SER A C 1
ATOM 1109 O O . SER A 1 141 ? 11.251 10.771 5.468 1.00 85.19 141 SER A O 1
ATOM 1111 N N . MET A 1 142 ? 11.600 9.655 3.554 1.00 89.06 142 MET A N 1
ATOM 1112 C CA . MET A 1 142 ? 12.055 8.406 4.185 1.00 89.06 142 MET A CA 1
ATOM 1113 C C . MET A 1 142 ? 13.494 8.007 3.827 1.00 89.06 142 MET A C 1
ATOM 1115 O O . MET A 1 142 ? 14.040 7.089 4.432 1.00 89.06 142 MET A O 1
ATOM 1119 N N . GLY A 1 143 ? 14.139 8.696 2.885 1.00 88.19 143 GLY A N 1
ATOM 1120 C CA . GLY A 1 143 ? 15.447 8.313 2.353 1.00 88.19 143 GLY A CA 1
ATOM 1121 C C . GLY A 1 143 ? 15.348 7.209 1.295 1.00 88.19 143 GLY A C 1
ATOM 1122 O O . GLY A 1 143 ? 14.373 6.459 1.231 1.00 88.19 143 GLY A O 1
ATOM 1123 N N . ALA A 1 144 ? 16.363 7.107 0.433 1.00 81.19 144 ALA A N 1
ATOM 1124 C CA . ALA A 1 144 ? 16.323 6.238 -0.748 1.00 81.19 144 ALA A CA 1
ATOM 1125 C C . ALA A 1 144 ? 16.169 4.746 -0.405 1.00 81.19 144 ALA A C 1
ATOM 1127 O O . ALA A 1 144 ? 15.381 4.045 -1.037 1.00 81.19 144 ALA 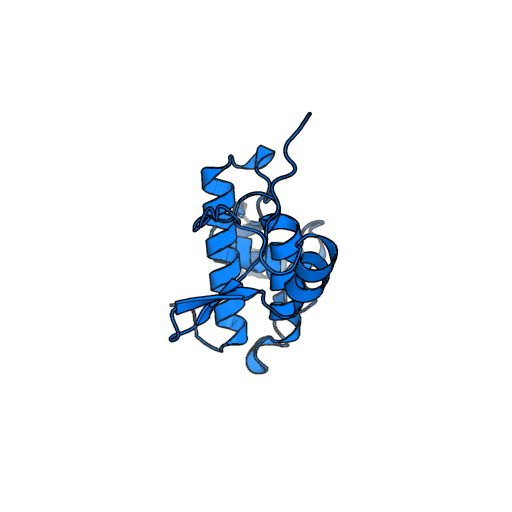A O 1
ATOM 1128 N N . GLN A 1 145 ? 16.876 4.268 0.624 1.00 86.19 145 GLN A N 1
ATOM 1129 C CA . GLN A 1 145 ? 16.843 2.860 1.023 1.00 86.19 145 GLN A CA 1
ATOM 1130 C C . GLN A 1 145 ? 15.470 2.449 1.573 1.00 86.19 145 GLN A C 1
ATOM 1132 O O . GLN A 1 145 ? 14.882 1.480 1.098 1.00 86.19 145 GLN A O 1
ATOM 1137 N N . ARG A 1 146 ? 14.923 3.212 2.532 1.00 89.56 146 ARG A N 1
ATOM 1138 C CA . ARG A 1 146 ? 13.590 2.954 3.106 1.00 89.56 146 ARG A CA 1
ATOM 1139 C C . ARG A 1 146 ? 12.496 3.123 2.060 1.00 89.56 146 ARG A C 1
ATOM 1141 O O . ARG A 1 146 ? 11.551 2.343 2.050 1.00 89.56 146 ARG A O 1
ATOM 1148 N N . PHE A 1 147 ? 12.645 4.087 1.150 1.00 88.19 147 PHE A N 1
ATOM 1149 C CA . PHE A 1 147 ? 11.734 4.236 0.024 1.00 88.19 147 PHE A CA 1
ATOM 1150 C C . PHE A 1 147 ? 11.674 2.953 -0.819 1.00 88.19 147 PHE A C 1
ATOM 1152 O O . PHE A 1 147 ? 10.583 2.422 -1.028 1.00 88.19 147 PHE A O 1
ATOM 1159 N N . GLN A 1 148 ? 12.822 2.414 -1.241 1.00 84.75 148 GLN A N 1
ATOM 1160 C CA . GLN A 1 148 ? 12.854 1.185 -2.038 1.00 84.75 148 GLN A CA 1
ATOM 1161 C C . GLN A 1 148 ? 12.301 -0.021 -1.272 1.00 84.75 148 GLN A C 1
ATOM 1163 O O . GLN A 1 148 ? 11.493 -0.764 -1.820 1.00 84.75 148 GLN A O 1
ATOM 1168 N N . ALA A 1 149 ? 12.647 -0.166 0.010 1.00 87.25 149 ALA A N 1
ATOM 1169 C CA . ALA A 1 149 ? 12.091 -1.222 0.855 1.00 87.25 149 ALA A CA 1
ATOM 1170 C C . ALA A 1 149 ? 10.557 -1.118 0.973 1.00 87.25 149 ALA A C 1
ATOM 1172 O O . ALA A 1 149 ? 9.856 -2.116 0.816 1.00 87.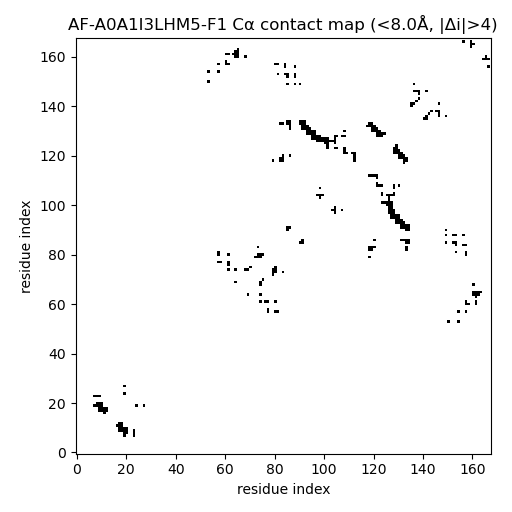25 149 ALA A O 1
ATOM 1173 N N . SER A 1 150 ? 10.026 0.096 1.169 1.00 91.12 150 SER A N 1
ATOM 1174 C CA . SER A 1 150 ? 8.577 0.336 1.248 1.00 91.12 150 SER A CA 1
ATOM 1175 C C . SER A 1 150 ? 7.863 0.017 -0.052 1.00 91.12 150 SER A C 1
ATOM 1177 O O . SER A 1 150 ? 6.747 -0.489 -0.057 1.00 91.12 150 SER A O 1
ATOM 1179 N N . LYS A 1 151 ? 8.506 0.324 -1.176 1.00 88.06 151 LYS A N 1
ATOM 1180 C CA . LYS A 1 151 ? 7.964 0.083 -2.500 1.00 88.06 151 LYS A CA 1
ATOM 1181 C C . LYS A 1 151 ? 7.847 -1.415 -2.759 1.00 88.06 151 LYS A C 1
ATOM 1183 O O . LYS A 1 151 ? 6.786 -1.838 -3.200 1.00 88.06 151 LYS A O 1
ATOM 1188 N N . THR A 1 152 ? 8.907 -2.179 -2.498 1.00 86.69 152 THR A N 1
ATOM 1189 C CA . THR A 1 152 ? 8.893 -3.640 -2.646 1.00 86.69 152 THR A CA 1
ATOM 1190 C C . THR A 1 152 ? 7.811 -4.249 -1.764 1.00 86.69 152 THR A C 1
ATOM 1192 O O . THR A 1 152 ? 6.897 -4.863 -2.292 1.00 86.69 152 THR A O 1
ATOM 1195 N N . ALA A 1 153 ? 7.807 -3.938 -0.464 1.00 88.25 153 ALA A N 1
ATOM 1196 C CA . ALA A 1 153 ? 6.814 -4.477 0.465 1.00 88.25 153 ALA A CA 1
ATOM 1197 C C . ALA A 1 153 ? 5.362 -4.175 0.046 1.00 88.25 153 ALA A C 1
ATOM 1199 O O . ALA A 1 153 ? 4.498 -5.041 0.128 1.00 88.25 153 ALA A O 1
ATOM 1200 N N . VAL A 1 154 ? 5.089 -2.955 -0.434 1.00 90.94 154 VAL A N 1
ATOM 1201 C CA . VAL A 1 154 ? 3.757 -2.586 -0.937 1.00 90.94 154 VAL A CA 1
ATOM 1202 C C . VAL A 1 154 ? 3.383 -3.377 -2.188 1.00 90.94 154 VAL A C 1
ATOM 1204 O O . VAL A 1 154 ? 2.236 -3.792 -2.303 1.00 90.94 154 VAL A O 1
ATOM 1207 N N . LEU A 1 155 ? 4.311 -3.560 -3.132 1.00 86.31 155 LEU A N 1
ATOM 1208 C CA . LEU A 1 155 ? 4.039 -4.318 -4.354 1.00 86.31 155 LEU A CA 1
ATOM 1209 C C . LEU A 1 155 ? 3.783 -5.793 -4.043 1.00 86.31 155 LEU A C 1
ATOM 1211 O O . LEU A 1 155 ? 2.785 -6.316 -4.522 1.00 86.31 155 LEU A O 1
ATOM 1215 N N . ASP A 1 156 ? 4.610 -6.402 -3.194 1.00 82.06 156 ASP A N 1
ATOM 1216 C CA . ASP A 1 156 ? 4.465 -7.801 -2.782 1.00 82.06 156 ASP A CA 1
ATOM 1217 C C . ASP A 1 156 ? 3.121 -8.020 -2.064 1.00 82.06 156 ASP A C 1
ATOM 1219 O O . ASP A 1 156 ? 2.390 -8.965 -2.351 1.00 82.06 156 ASP A O 1
ATOM 1223 N N . TRP A 1 157 ? 2.737 -7.093 -1.176 1.00 90.69 157 TRP A N 1
ATOM 1224 C CA . TRP A 1 157 ? 1.436 -7.143 -0.506 1.00 90.69 157 TRP A CA 1
ATOM 1225 C C . TRP A 1 157 ? 0.268 -7.014 -1.491 1.00 90.69 157 TRP A C 1
ATOM 1227 O O . TRP A 1 157 ? -0.723 -7.727 -1.360 1.00 90.69 157 TRP A O 1
ATOM 1237 N N . CYS A 1 158 ? 0.361 -6.113 -2.475 1.00 85.38 158 CYS A N 1
ATOM 1238 C CA . CYS A 1 158 ? -0.683 -5.957 -3.488 1.00 85.38 158 CYS A CA 1
ATOM 1239 C C . CYS A 1 158 ? -0.796 -7.191 -4.392 1.00 85.38 158 CYS A C 1
ATOM 1241 O O . CYS A 1 158 ? -1.910 -7.582 -4.726 1.00 85.38 158 CYS A O 1
ATOM 1243 N N . GLU A 1 159 ? 0.330 -7.790 -4.779 1.00 80.12 159 GLU A N 1
ATOM 1244 C CA . GLU A 1 159 ? 0.376 -8.992 -5.614 1.00 80.12 159 GLU A CA 1
ATOM 1245 C C . GLU A 1 159 ? -0.305 -10.175 -4.922 1.00 80.12 159 GLU A C 1
ATOM 1247 O O . GLU A 1 159 ? -1.152 -10.823 -5.532 1.00 80.12 159 GLU A O 1
ATOM 1252 N N . ALA A 1 160 ? -0.056 -10.364 -3.624 1.00 76.50 160 ALA A N 1
ATOM 1253 C CA . ALA A 1 160 ? -0.723 -11.389 -2.821 1.00 76.50 160 ALA A CA 1
ATOM 1254 C C . ALA A 1 160 ? -2.265 -11.274 -2.854 1.00 76.50 160 ALA A C 1
ATOM 1256 O O . ALA A 1 160 ? -2.974 -12.277 -2.891 1.00 76.50 160 ALA A O 1
ATOM 1257 N N . ARG A 1 161 ? -2.811 -10.047 -2.917 1.00 85.19 161 ARG A N 1
ATOM 1258 C CA . ARG A 1 161 ? -4.269 -9.805 -3.023 1.00 85.19 161 ARG A CA 1
ATOM 1259 C C . ARG A 1 161 ? -4.842 -10.026 -4.418 1.00 85.19 161 ARG A C 1
ATOM 1261 O O . ARG A 1 161 ? -6.051 -10.159 -4.561 1.00 85.19 161 ARG A O 1
ATOM 1268 N N . VAL A 1 162 ? -3.994 -10.059 -5.439 1.00 76.62 162 VAL A N 1
ATOM 1269 C CA . VAL A 1 162 ? -4.390 -10.431 -6.804 1.00 76.62 162 VAL A CA 1
ATOM 1270 C C . VAL A 1 162 ? -4.381 -11.949 -6.957 1.00 76.62 162 VAL A C 1
ATOM 1272 O O . VAL A 1 162 ? -5.285 -12.514 -7.562 1.00 76.62 162 VAL A O 1
ATOM 1275 N N . THR A 1 163 ? -3.374 -12.624 -6.401 1.00 70.56 163 THR A N 1
ATOM 1276 C CA . THR A 1 163 ? -3.224 -14.082 -6.512 1.00 70.56 163 THR A CA 1
ATOM 1277 C C . THR A 1 163 ? -4.119 -14.862 -5.548 1.00 70.56 163 THR A C 1
ATOM 1279 O O . THR A 1 163 ? -4.295 -16.064 -5.734 1.00 70.56 163 THR A O 1
ATOM 1282 N N . GLY A 1 164 ? -4.694 -14.198 -4.538 1.00 67.12 164 GLY A N 1
ATOM 1283 C CA . GLY A 1 164 ? -5.456 -14.847 -3.467 1.00 67.12 164 GLY A CA 1
ATOM 1284 C C . GLY A 1 164 ? -4.560 -15.547 -2.438 1.00 67.12 164 GLY A C 1
ATOM 1285 O O . GLY A 1 164 ? -5.038 -16.326 -1.614 1.00 67.12 164 GLY A O 1
ATOM 1286 N N . GLU A 1 165 ? -3.252 -15.288 -2.472 1.00 61.06 165 GLU A N 1
ATOM 1287 C CA . GLU A 1 165 ? -2.320 -15.813 -1.486 1.00 61.06 165 GLU A CA 1
ATOM 1288 C C . GLU A 1 165 ? -2.446 -15.011 -0.186 1.00 61.06 165 GLU A C 1
ATOM 1290 O O . GLU A 1 165 ? -2.254 -13.793 -0.138 1.00 61.06 165 GLU A O 1
ATOM 1295 N N . VAL A 1 166 ? -2.765 -15.698 0.911 1.00 50.91 166 VAL A N 1
ATOM 1296 C CA . VAL A 1 166 ? -2.766 -15.073 2.233 1.00 50.91 166 VAL A CA 1
ATOM 1297 C C . VAL A 1 166 ? -1.311 -14.824 2.622 1.00 50.91 166 VAL A C 1
ATOM 1299 O O . VAL A 1 166 ? -0.583 -15.764 2.935 1.00 50.91 166 VAL A O 1
ATOM 1302 N N . ALA A 1 167 ? -0.880 -13.561 2.582 1.00 41.56 167 ALA A N 1
ATOM 1303 C CA . ALA A 1 167 ? 0.402 -13.158 3.151 1.00 41.56 167 ALA A CA 1
ATOM 1304 C C . ALA A 1 167 ? 0.441 -13.596 4.628 1.00 41.56 167 ALA A C 1
ATOM 1306 O O . ALA A 1 167 ? -0.383 -13.136 5.424 1.00 41.56 167 ALA A O 1
ATOM 1307 N N . ALA A 1 168 ? 1.341 -14.536 4.932 1.00 32.09 168 ALA A N 1
ATOM 1308 C CA . ALA A 1 168 ? 1.531 -15.141 6.250 1.00 32.09 168 ALA A CA 1
ATOM 1309 C C . ALA A 1 168 ? 2.042 -14.144 7.300 1.00 32.09 168 ALA A C 1
ATOM 1311 O O . ALA A 1 168 ? 2.825 -13.236 6.932 1.00 32.09 168 ALA A O 1
#

Nearest PDB structures (foldseek):
  5jmv-assembly1_E  TM=5.104E-01  e=9.088E-02  Pyrococcus furiosus DSM 3638
  7rjf-assembly2_B  TM=5.464E-01  e=6.848E+00  synthetic construct
  4rjv-assembly2_C  TM=3.206E-01  e=5.734E+00  synthetic construct
  6wxp-assembly2_D  TM=3.520E-01  e=8.679E+00  synthetic construct

Solvent-accessible surface area (backbone atoms only — not comparable t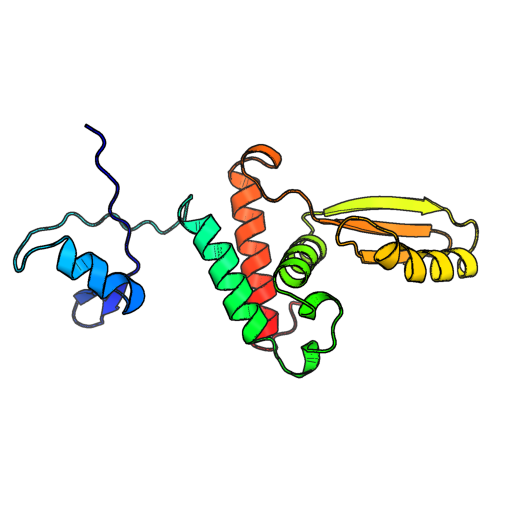o full-atom values): 9958 Å² total; per-residue (Å²): 134,83,82,76,81,85,83,72,60,59,44,80,42,98,92,76,45,80,42,60,37,82,90,36,40,64,61,48,63,75,73,55,62,93,90,66,90,77,89,83,82,85,76,87,70,81,69,74,73,45,54,68,49,44,56,51,51,47,40,55,38,54,76,46,47,28,75,94,49,59,85,38,84,39,54,77,40,52,65,45,36,52,40,44,29,27,43,77,68,63,46,44,48,78,48,77,43,80,48,88,31,43,74,48,8,52,55,46,30,70,47,44,50,80,72,43,95,58,77,49,52,52,42,70,58,64,30,28,24,40,37,37,31,44,51,73,91,35,50,89,73,56,36,65,69,53,34,53,54,52,50,51,48,31,50,57,53,47,48,27,44,38,73,65,48,79,83,128

Sequence (168 aa):
MTEDDFCIVAKWDERGGFFPLRSALRRCLDAFRHGESLILTIERQRSMASHRHQFAQIRDMWANIHEDDADQPWAANPEAFRKHALIATGYRVVNTIDAGSKAAAERMAAAIPAMHREYCIASVQGPLVIVATAESQSVRSMGAQRFQASKTAVLDWCEARVTGEVAA

pLDDT: mean 83.7, std 14.74, range [32.09, 98.0]